Protein AF-A0A842LIZ7-F1 (afdb_monomer)

Structure (mmCIF, N/CA/C/O backbone):
data_AF-A0A842LIZ7-F1
#
_entry.id   AF-A0A842LIZ7-F1
#
loop_
_atom_site.group_PDB
_atom_site.id
_atom_site.type_symbol
_atom_site.label_atom_id
_atom_site.label_alt_id
_atom_site.label_comp_id
_atom_site.label_asym_id
_atom_site.label_entity_id
_atom_site.label_seq_id
_atom_site.pdbx_PDB_ins_code
_atom_site.Cartn_x
_atom_site.Cartn_y
_atom_site.Cartn_z
_atom_site.occupancy
_atom_site.B_iso_or_equiv
_atom_site.auth_seq_id
_atom_site.auth_comp_id
_atom_site.auth_asym_id
_atom_site.auth_atom_id
_atom_site.pdbx_PDB_model_num
ATOM 1 N N . MET A 1 1 ? -7.953 -9.283 -20.684 1.00 42.78 1 MET A N 1
ATOM 2 C CA . MET A 1 1 ? -6.977 -8.725 -19.709 1.00 42.78 1 MET A CA 1
ATOM 3 C C . MET A 1 1 ? -5.795 -7.943 -20.305 1.00 42.78 1 MET A C 1
ATOM 5 O O . MET A 1 1 ? -5.470 -6.914 -19.727 1.00 42.78 1 MET A O 1
ATOM 9 N N . LYS A 1 2 ? -5.181 -8.328 -21.445 1.00 37.25 2 LYS A N 1
ATOM 10 C CA . LYS A 1 2 ? -4.087 -7.549 -22.095 1.00 37.25 2 LYS A CA 1
ATOM 11 C C . LYS A 1 2 ? -4.442 -6.079 -22.421 1.00 37.25 2 LYS A C 1
ATOM 13 O O . LYS A 1 2 ? -3.563 -5.230 -22.456 1.00 37.25 2 LYS A O 1
ATOM 18 N N . LYS A 1 3 ? -5.730 -5.762 -22.623 1.00 35.97 3 LYS A N 1
ATOM 19 C CA . LYS A 1 3 ? -6.210 -4.412 -22.983 1.00 35.97 3 LYS A CA 1
ATOM 20 C C . LYS A 1 3 ? -6.275 -3.400 -21.819 1.00 35.97 3 LYS A C 1
ATOM 22 O O . LYS A 1 3 ? -6.157 -2.215 -22.102 1.00 35.97 3 LYS A O 1
ATOM 27 N N . LYS A 1 4 ? -6.437 -3.825 -20.551 1.00 46.38 4 LYS A N 1
ATOM 28 C CA . LYS A 1 4 ? -6.578 -2.888 -19.407 1.00 46.38 4 LYS A CA 1
ATOM 29 C C . LYS A 1 4 ? -5.233 -2.264 -18.986 1.00 46.38 4 LYS A C 1
ATOM 31 O O . LYS A 1 4 ? -5.176 -1.077 -18.713 1.00 46.38 4 LYS A O 1
ATOM 36 N N . PHE A 1 5 ? -4.129 -3.018 -19.046 1.00 48.03 5 PHE A N 1
ATOM 37 C CA . PHE A 1 5 ? -2.790 -2.484 -18.724 1.00 48.03 5 PHE A CA 1
ATOM 38 C C . PHE A 1 5 ? -2.229 -1.561 -19.822 1.00 48.03 5 PHE A C 1
ATOM 40 O O . PHE A 1 5 ? -1.629 -0.545 -19.505 1.00 48.03 5 PHE A O 1
ATOM 47 N N . ARG A 1 6 ? -2.526 -1.832 -21.101 1.00 42.94 6 ARG A N 1
ATOM 48 C CA . ARG A 1 6 ? -2.128 -0.976 -22.238 1.00 42.94 6 ARG A CA 1
ATOM 49 C C . ARG A 1 6 ? -2.808 0.403 -22.271 1.00 42.94 6 ARG A C 1
ATOM 51 O O . ARG A 1 6 ? -2.295 1.330 -22.881 1.00 42.94 6 ARG A O 1
ATOM 58 N N . LYS A 1 7 ? -3.980 0.579 -21.647 1.00 46.97 7 LYS A N 1
ATOM 59 C CA . LYS A 1 7 ? -4.668 1.889 -21.622 1.00 46.97 7 LYS A CA 1
ATOM 60 C C . LYS A 1 7 ? -4.101 2.865 -20.588 1.00 46.97 7 LYS A C 1
ATOM 62 O O . LYS A 1 7 ? -4.275 4.073 -20.751 1.00 46.97 7 LYS A O 1
ATOM 67 N N . PHE A 1 8 ? -3.353 2.363 -19.604 1.00 48.84 8 PHE A N 1
ATOM 68 C CA . PHE A 1 8 ? -2.589 3.173 -18.650 1.00 48.84 8 PHE A CA 1
ATOM 69 C C . PHE A 1 8 ? -1.584 4.109 -19.357 1.00 48.84 8 PHE A C 1
ATOM 71 O O . PHE A 1 8 ? -1.245 5.176 -18.844 1.00 48.84 8 PHE A O 1
ATOM 78 N N . GLU A 1 9 ? -1.153 3.731 -20.566 1.00 49.81 9 GLU A N 1
ATOM 79 C CA . GLU A 1 9 ? -0.064 4.354 -21.327 1.00 49.81 9 GLU A CA 1
ATOM 80 C C . GLU A 1 9 ? -0.429 5.709 -21.954 1.00 49.81 9 GLU A C 1
ATOM 82 O O . GLU A 1 9 ? 0.435 6.572 -22.080 1.00 49.81 9 GLU A O 1
ATOM 87 N N . LYS A 1 10 ? -1.707 6.012 -22.232 1.00 44.34 10 LYS A N 1
ATOM 88 C CA . LYS A 1 10 ? -2.059 7.293 -22.887 1.00 44.34 10 LYS A CA 1
ATOM 89 C C . LYS A 1 10 ? -2.024 8.533 -21.980 1.00 44.34 10 LYS A C 1
ATOM 91 O O . LYS A 1 10 ? -2.258 9.636 -22.467 1.00 44.34 10 LYS A O 1
ATOM 96 N N . LYS A 1 11 ? -1.764 8.396 -20.672 1.00 47.91 11 LYS A N 1
ATOM 97 C CA . LYS A 1 11 ? -1.833 9.513 -19.702 1.00 47.91 11 LYS A CA 1
ATOM 98 C C . LYS A 1 11 ? -0.503 9.886 -19.018 1.00 47.91 11 LYS A C 1
ATOM 100 O O . LYS A 1 11 ? -0.496 10.833 -18.236 1.00 47.91 11 LYS A O 1
ATOM 105 N N . GLY A 1 12 ? 0.613 9.242 -19.372 1.00 57.16 12 GLY A N 1
ATOM 106 C CA . GLY A 1 12 ? 1.979 9.678 -19.040 1.00 57.16 12 GLY A CA 1
ATOM 107 C C . GLY A 1 12 ? 2.459 9.420 -17.598 1.00 57.16 12 GLY A C 1
ATOM 108 O O . GLY A 1 12 ? 1.707 9.510 -16.627 1.00 57.16 12 GLY A O 1
ATOM 109 N N . SER A 1 13 ? 3.767 9.162 -17.456 1.00 66.12 13 SER A N 1
ATOM 110 C CA . SER A 1 13 ? 4.489 8.944 -16.180 1.00 66.12 13 SER A CA 1
ATOM 111 C C . SER A 1 13 ? 4.246 10.039 -15.125 1.00 66.12 13 SER A C 1
ATOM 113 O O . SER A 1 13 ? 4.155 9.774 -13.920 1.00 66.12 13 SER A O 1
ATOM 115 N N . SER A 1 14 ? 4.067 11.284 -15.577 1.00 72.31 14 SER A N 1
ATOM 116 C CA . SER A 1 14 ? 3.810 12.437 -14.712 1.00 72.31 14 SER A CA 1
ATOM 117 C C . SER A 1 14 ? 2.430 12.390 -14.049 1.00 72.31 14 SER A C 1
ATOM 119 O O . SER A 1 14 ? 2.303 12.811 -12.896 1.00 72.31 14 SER A O 1
ATOM 121 N N . LYS A 1 15 ? 1.405 11.837 -14.717 1.00 80.81 15 LYS A N 1
ATOM 122 C CA . LYS A 1 15 ? 0.062 11.713 -14.137 1.00 80.81 15 LYS A CA 1
ATOM 123 C C . LYS A 1 15 ? 0.018 10.634 -13.065 1.00 80.81 15 LYS A C 1
ATOM 125 O O . LYS A 1 15 ? -0.496 10.912 -11.987 1.00 80.81 15 LYS A O 1
ATOM 130 N N . LEU A 1 16 ? 0.594 9.456 -13.326 1.00 83.81 16 LEU A N 1
ATOM 131 C CA . LEU A 1 16 ? 0.693 8.383 -12.329 1.00 83.81 16 LEU A CA 1
ATOM 132 C C . LEU A 1 16 ? 1.442 8.864 -11.084 1.00 83.81 16 LEU A C 1
ATOM 134 O O . LEU A 1 16 ? 0.949 8.718 -9.972 1.00 83.81 16 LEU A O 1
ATOM 138 N N . THR A 1 17 ? 2.598 9.504 -11.270 1.00 85.88 17 THR A N 1
ATOM 139 C CA . THR A 1 17 ? 3.397 10.016 -10.149 1.00 85.88 17 THR A CA 1
ATOM 140 C C . THR A 1 17 ? 2.620 11.042 -9.324 1.00 85.88 17 THR A C 1
ATOM 142 O O . THR A 1 17 ? 2.585 10.951 -8.098 1.00 85.88 17 THR A O 1
ATOM 145 N N . ARG A 1 18 ? 1.952 12.004 -9.978 1.00 88.19 18 ARG A N 1
ATOM 146 C CA . ARG A 1 18 ? 1.131 13.011 -9.289 1.00 88.19 18 ARG A CA 1
ATOM 147 C C . ARG A 1 18 ? -0.053 12.381 -8.557 1.00 88.19 18 ARG A C 1
ATOM 149 O O . ARG A 1 18 ? -0.392 12.828 -7.466 1.00 88.19 18 ARG A O 1
ATOM 156 N N . PHE A 1 19 ? -0.671 11.370 -9.159 1.00 90.31 19 PHE A N 1
ATOM 157 C CA . PHE A 1 19 ? -1.815 10.673 -8.591 1.00 90.31 19 PHE A CA 1
ATOM 158 C C . PHE A 1 19 ? -1.419 9.868 -7.350 1.00 90.31 19 PHE A C 1
ATOM 160 O O . PHE A 1 19 ? -1.992 10.071 -6.286 1.00 90.31 19 PHE A O 1
ATOM 167 N N . LEU A 1 20 ? -0.371 9.044 -7.446 1.00 92.62 20 LEU A N 1
ATOM 168 C CA . LEU A 1 20 ? 0.144 8.281 -6.308 1.00 92.62 20 LEU A CA 1
ATOM 169 C C . LEU A 1 20 ? 0.589 9.187 -5.166 1.00 92.62 20 LEU A C 1
ATOM 171 O O . LEU A 1 20 ? 0.279 8.882 -4.021 1.00 92.62 20 LEU A O 1
ATOM 175 N N . LYS A 1 21 ? 1.248 10.314 -5.465 1.00 92.31 21 LYS A N 1
ATOM 176 C CA . LYS A 1 21 ? 1.679 11.287 -4.450 1.00 92.31 21 LYS A CA 1
ATOM 177 C C . LYS A 1 21 ? 0.507 11.884 -3.662 1.00 92.31 21 LYS A C 1
ATOM 179 O O . LYS A 1 21 ? 0.704 12.300 -2.528 1.00 92.31 21 LYS A O 1
ATOM 184 N N . ARG A 1 22 ? -0.688 11.957 -4.258 1.00 94.38 22 ARG A N 1
ATOM 185 C CA . ARG A 1 22 ? -1.878 12.497 -3.589 1.00 94.38 22 ARG A CA 1
ATOM 186 C C . ARG A 1 22 ? -2.444 11.538 -2.540 1.00 94.38 22 ARG A C 1
ATOM 188 O O . ARG A 1 22 ? -2.950 12.014 -1.537 1.00 94.38 22 ARG A O 1
ATOM 195 N N . TYR A 1 23 ? -2.352 10.229 -2.768 1.00 95.00 23 TYR A N 1
ATOM 196 C CA . TYR A 1 23 ? -3.065 9.228 -1.961 1.00 95.00 23 TYR A CA 1
ATOM 197 C C . TYR A 1 23 ? -2.152 8.225 -1.247 1.00 95.00 23 TYR A C 1
ATOM 199 O O . TYR A 1 23 ? -2.615 7.440 -0.430 1.00 95.00 23 TYR A O 1
ATOM 207 N N . THR A 1 24 ? -0.857 8.198 -1.568 1.00 95.50 24 THR A N 1
ATOM 208 C CA . THR A 1 24 ? 0.091 7.198 -1.062 1.00 95.50 24 THR A CA 1
ATOM 209 C C . THR A 1 24 ? 1.492 7.788 -0.886 1.00 95.50 24 THR A C 1
ATOM 211 O O . THR A 1 24 ? 1.815 8.864 -1.391 1.00 95.50 24 THR A O 1
ATOM 214 N N . HIS A 1 25 ? 2.380 7.032 -0.238 1.00 94.31 25 HIS A N 1
ATOM 215 C CA . HIS A 1 25 ? 3.818 7.329 -0.195 1.00 94.31 25 HIS A CA 1
ATOM 216 C C . HIS A 1 25 ? 4.631 6.587 -1.267 1.00 94.31 25 HIS A C 1
ATOM 218 O O . HIS A 1 25 ? 5.868 6.561 -1.207 1.00 94.31 25 HIS A O 1
ATOM 224 N N . PHE A 1 26 ? 3.968 5.963 -2.243 1.00 94.12 26 PHE A N 1
ATOM 225 C CA . PHE A 1 26 ? 4.642 5.193 -3.281 1.00 94.12 26 PHE A CA 1
ATOM 226 C C . PHE A 1 26 ? 5.138 6.065 -4.425 1.00 94.12 26 PHE A C 1
ATOM 228 O O . PHE A 1 26 ? 4.486 7.012 -4.863 1.00 94.12 26 PHE A O 1
ATOM 235 N N . THR A 1 27 ? 6.300 5.697 -4.956 1.00 91.81 27 THR A N 1
ATOM 236 C CA . THR A 1 27 ? 6.742 6.181 -6.264 1.00 91.81 27 THR A CA 1
ATOM 237 C C . THR A 1 27 ? 6.075 5.368 -7.374 1.00 91.81 27 THR A C 1
ATOM 239 O O . THR A 1 27 ? 5.653 4.230 -7.160 1.00 91.81 27 THR A O 1
ATOM 242 N N . ALA A 1 28 ? 6.037 5.913 -8.594 1.00 88.62 28 ALA A N 1
ATOM 243 C CA . ALA A 1 28 ? 5.561 5.165 -9.759 1.00 88.62 28 ALA A CA 1
ATOM 244 C C . ALA A 1 28 ? 6.332 3.845 -9.949 1.00 88.62 28 ALA A C 1
ATOM 246 O O . ALA A 1 28 ? 5.723 2.813 -10.212 1.00 88.62 28 ALA A O 1
ATOM 247 N N . ARG A 1 29 ? 7.658 3.854 -9.741 1.00 90.12 29 ARG A N 1
ATOM 248 C CA . ARG A 1 29 ? 8.511 2.658 -9.841 1.00 90.12 29 ARG A CA 1
ATOM 249 C C . ARG A 1 29 ? 8.103 1.577 -8.840 1.00 90.12 29 ARG A C 1
ATOM 251 O O . ARG A 1 29 ? 7.956 0.421 -9.221 1.00 90.12 29 ARG A O 1
ATOM 258 N N . GLU A 1 30 ? 7.920 1.950 -7.576 1.00 93.44 30 GLU A N 1
ATOM 259 C CA . GLU A 1 30 ? 7.501 1.018 -6.520 1.00 93.44 30 GLU A CA 1
ATOM 260 C C . GLU A 1 30 ? 6.127 0.424 -6.810 1.00 93.44 30 GLU A C 1
ATOM 262 O O . GLU A 1 30 ? 5.956 -0.789 -6.717 1.00 93.44 30 GLU A O 1
ATOM 267 N N . TRP A 1 31 ? 5.172 1.267 -7.208 1.00 91.31 31 TRP A N 1
ATOM 268 C CA . TRP A 1 31 ? 3.821 0.829 -7.532 1.00 91.31 31 TRP A CA 1
ATOM 269 C C . TRP A 1 31 ? 3.811 -0.139 -8.722 1.00 91.31 31 TRP A C 1
ATOM 271 O O . TRP A 1 31 ? 3.230 -1.217 -8.623 1.00 91.31 31 TRP A O 1
ATOM 281 N N . ILE A 1 32 ? 4.515 0.184 -9.815 1.00 88.81 32 ILE A N 1
ATOM 282 C CA . ILE A 1 32 ? 4.608 -0.685 -11.000 1.00 88.81 32 ILE A CA 1
ATOM 283 C C . ILE A 1 32 ? 5.186 -2.047 -10.610 1.00 88.81 32 ILE A C 1
ATOM 285 O O . ILE A 1 32 ? 4.562 -3.073 -10.878 1.00 88.81 32 ILE A O 1
ATOM 289 N N . VAL A 1 33 ? 6.345 -2.069 -9.942 1.00 91.00 33 VAL A N 1
ATOM 290 C CA . VAL A 1 33 ? 6.989 -3.324 -9.528 1.00 91.00 33 VAL A CA 1
ATOM 291 C C . VAL A 1 33 ? 6.071 -4.128 -8.612 1.00 91.00 33 VAL A C 1
ATOM 293 O O . VAL A 1 33 ? 5.901 -5.326 -8.827 1.00 91.00 33 VAL A O 1
ATOM 296 N N . ALA A 1 34 ? 5.414 -3.485 -7.645 1.00 90.88 34 ALA A N 1
ATOM 297 C CA . ALA A 1 34 ? 4.490 -4.167 -6.749 1.00 90.88 34 ALA A CA 1
ATOM 298 C C . ALA A 1 34 ? 3.311 -4.815 -7.493 1.00 90.88 34 ALA A C 1
ATOM 300 O O . ALA A 1 34 ? 2.929 -5.942 -7.173 1.00 90.88 34 ALA A O 1
ATOM 301 N N . ARG A 1 35 ? 2.778 -4.147 -8.523 1.00 87.06 35 ARG A N 1
ATOM 302 C CA . ARG A 1 35 ? 1.702 -4.669 -9.380 1.00 87.06 35 ARG A CA 1
ATOM 303 C C . ARG A 1 35 ? 2.137 -5.837 -10.260 1.00 87.06 35 ARG A C 1
ATOM 305 O O . ARG A 1 35 ? 1.311 -6.698 -10.560 1.00 87.06 35 ARG A O 1
ATOM 312 N N . VAL A 1 36 ? 3.393 -5.875 -10.701 1.00 88.19 36 VAL A N 1
ATOM 313 C CA . VAL A 1 36 ? 3.932 -7.040 -11.423 1.00 88.19 36 VAL A CA 1
ATOM 314 C C . VAL A 1 36 ? 4.120 -8.204 -10.459 1.00 88.19 36 VAL A C 1
ATOM 316 O O . VAL A 1 36 ? 3.592 -9.289 -10.694 1.00 88.19 36 VAL A O 1
ATOM 319 N N . CYS A 1 37 ? 4.793 -7.954 -9.336 1.00 89.31 37 CYS A N 1
ATOM 320 C CA . CYS A 1 37 ? 5.054 -8.948 -8.304 1.00 89.31 37 CYS A CA 1
ATOM 321 C C . CYS A 1 37 ? 3.768 -9.593 -7.769 1.00 89.31 37 CYS A C 1
ATOM 323 O O . CYS A 1 37 ? 3.737 -10.805 -7.569 1.00 89.31 37 CYS A O 1
ATOM 325 N N . SER A 1 38 ? 2.690 -8.823 -7.573 1.00 84.75 38 SER A N 1
ATOM 326 C CA . SER A 1 38 ? 1.422 -9.359 -7.059 1.00 84.75 38 SER A CA 1
ATOM 327 C C . SER A 1 38 ? 0.758 -10.369 -7.997 1.00 84.75 38 SER A C 1
ATOM 329 O O . SER A 1 38 ? 0.105 -11.291 -7.524 1.00 84.75 38 SER A O 1
ATOM 331 N N . LYS A 1 39 ? 0.962 -10.251 -9.314 1.00 82.38 39 LYS A N 1
ATOM 332 C CA . LYS A 1 39 ? 0.433 -11.196 -10.314 1.00 82.38 39 LYS A CA 1
ATOM 333 C C . LYS A 1 39 ? 1.273 -12.458 -10.486 1.00 82.38 39 LYS A C 1
ATOM 335 O O . LYS A 1 39 ? 0.855 -13.369 -11.190 1.00 82.38 39 LYS A O 1
ATOM 340 N N . MET A 1 40 ? 2.480 -12.469 -9.933 1.00 84.00 40 MET A N 1
ATOM 341 C CA . MET A 1 40 ? 3.454 -13.556 -10.079 1.00 84.00 40 MET A CA 1
ATOM 342 C C . MET A 1 40 ? 3.662 -14.314 -8.774 1.00 84.00 40 MET A C 1
ATOM 344 O O . MET A 1 40 ? 4.626 -15.063 -8.630 1.00 84.00 40 MET A O 1
ATOM 348 N N . ARG A 1 41 ? 2.772 -14.068 -7.815 1.00 85.50 41 ARG A N 1
ATOM 349 C CA . ARG A 1 41 ? 2.730 -14.749 -6.538 1.00 85.50 41 ARG A CA 1
ATOM 350 C C . ARG A 1 41 ? 2.143 -16.147 -6.744 1.00 85.50 41 ARG A C 1
ATOM 352 O O . ARG A 1 41 ? 1.045 -16.264 -7.281 1.00 85.50 41 ARG A O 1
ATOM 359 N N . ASP A 1 42 ? 2.885 -17.175 -6.342 1.00 86.25 42 ASP A N 1
ATOM 360 C CA . ASP A 1 42 ? 2.392 -18.555 -6.319 1.00 86.25 42 ASP A CA 1
ATOM 361 C C . ASP A 1 42 ? 1.419 -18.787 -5.146 1.00 86.25 42 ASP A C 1
ATOM 363 O O . ASP A 1 42 ? 1.246 -17.927 -4.278 1.00 86.25 42 ASP A O 1
ATOM 367 N N . GLU A 1 43 ? 0.804 -19.969 -5.099 1.00 80.25 43 GLU A N 1
ATOM 368 C CA . GLU A 1 43 ? -0.124 -20.383 -4.030 1.00 80.25 43 GLU A CA 1
ATOM 369 C C . GLU A 1 43 ? 0.507 -20.332 -2.627 1.00 80.25 43 GLU A C 1
ATOM 371 O O . GLU A 1 43 ? -0.196 -20.233 -1.628 1.00 80.25 43 GLU A O 1
ATOM 376 N N . ARG A 1 44 ? 1.843 -20.359 -2.540 1.00 80.25 44 ARG A N 1
ATOM 377 C CA . ARG A 1 44 ? 2.614 -20.274 -1.291 1.00 80.25 44 ARG A CA 1
ATOM 378 C C . ARG A 1 44 ? 3.102 -18.855 -0.990 1.00 80.25 44 ARG A C 1
ATOM 380 O O . ARG A 1 44 ? 3.899 -18.654 -0.076 1.00 80.25 44 ARG A O 1
ATOM 387 N N . GLY A 1 45 ? 2.689 -17.858 -1.769 1.00 79.00 45 GLY A N 1
ATOM 388 C CA . GLY A 1 45 ? 3.071 -16.467 -1.561 1.00 79.00 45 GLY A CA 1
ATOM 389 C C . GLY A 1 45 ? 4.462 -16.075 -2.082 1.00 79.00 45 GLY A C 1
ATOM 390 O O . GLY A 1 45 ? 4.909 -14.954 -1.819 1.00 79.00 45 GLY A O 1
ATOM 391 N N . ARG A 1 46 ? 5.164 -16.945 -2.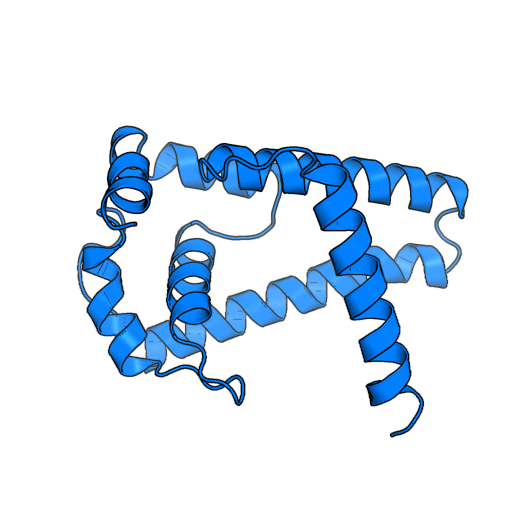814 1.00 86.75 46 ARG A N 1
ATOM 392 C CA . ARG A 1 46 ? 6.506 -16.678 -3.357 1.00 86.75 46 ARG A CA 1
ATOM 393 C C . ARG A 1 46 ? 6.407 -15.985 -4.711 1.00 86.75 46 ARG A C 1
ATOM 395 O O . ARG A 1 46 ? 5.510 -16.266 -5.495 1.00 86.75 46 ARG A O 1
ATOM 402 N N . ILE A 1 47 ? 7.342 -15.077 -4.988 1.00 89.12 47 ILE A N 1
ATOM 403 C CA . ILE A 1 47 ? 7.375 -14.285 -6.225 1.00 89.12 47 ILE A CA 1
ATOM 404 C C . ILE A 1 47 ? 8.625 -14.662 -7.023 1.00 89.12 47 ILE A C 1
ATOM 406 O O . ILE A 1 47 ? 9.744 -14.560 -6.511 1.00 89.12 47 ILE A O 1
ATOM 410 N N . ALA A 1 48 ? 8.449 -15.035 -8.291 1.00 90.81 48 ALA A N 1
ATOM 411 C CA . ALA A 1 48 ? 9.550 -15.255 -9.226 1.00 90.81 48 ALA A CA 1
ATOM 412 C C . ALA A 1 48 ? 10.172 -13.909 -9.653 1.00 90.81 48 ALA A C 1
ATOM 414 O O . ALA A 1 48 ? 9.827 -13.331 -10.679 1.00 90.81 48 ALA A O 1
ATOM 415 N N . MET A 1 49 ? 11.085 -13.378 -8.830 1.00 92.62 49 MET A N 1
ATOM 416 C CA . MET A 1 49 ? 11.637 -12.019 -8.986 1.00 92.62 49 MET A CA 1
ATOM 417 C C . MET A 1 49 ? 12.361 -11.784 -10.319 1.00 92.62 49 MET A C 1
ATOM 419 O O . MET A 1 49 ? 12.354 -10.665 -10.823 1.00 92.62 49 MET A O 1
ATOM 423 N N . LYS A 1 50 ? 13.004 -12.821 -10.874 1.00 91.94 50 LYS A N 1
ATOM 424 C CA . LYS A 1 50 ? 13.679 -12.732 -12.178 1.00 91.94 50 LYS A CA 1
ATOM 425 C C . LYS A 1 50 ? 12.644 -12.500 -13.281 1.00 91.94 50 LYS A C 1
ATOM 427 O O . LYS A 1 50 ? 12.690 -11.479 -13.955 1.00 91.94 50 LYS A O 1
ATOM 432 N N . ASP A 1 51 ? 11.672 -13.396 -13.365 1.00 90.12 51 ASP A N 1
ATOM 433 C CA . ASP A 1 51 ? 10.607 -13.362 -14.362 1.00 90.12 51 ASP A CA 1
ATOM 434 C C . ASP A 1 51 ? 9.761 -12.079 -14.233 1.00 90.12 51 ASP A C 1
ATOM 436 O O . ASP A 1 51 ? 9.328 -11.500 -15.226 1.00 90.12 51 ASP A O 1
ATOM 440 N N . ALA A 1 52 ? 9.563 -11.577 -13.008 1.00 90.31 52 ALA A N 1
ATOM 441 C CA . ALA A 1 52 ? 8.918 -10.285 -12.776 1.00 90.31 52 ALA A CA 1
ATOM 442 C C . ALA A 1 52 ? 9.710 -9.120 -13.380 1.00 90.31 52 ALA A C 1
ATOM 444 O O . ALA A 1 52 ? 9.117 -8.218 -13.968 1.00 90.31 52 ALA A O 1
ATOM 445 N N . GLY A 1 53 ? 11.038 -9.151 -13.266 1.00 91.19 53 GLY A N 1
ATOM 446 C CA . GLY A 1 53 ? 11.925 -8.137 -13.829 1.00 91.19 53 GLY A CA 1
ATOM 447 C C . GLY A 1 53 ? 11.916 -8.110 -15.354 1.00 91.19 53 GLY A C 1
ATOM 448 O O . GLY A 1 53 ? 11.861 -7.032 -15.948 1.00 91.19 53 GLY A O 1
ATOM 449 N N . GLU A 1 54 ? 11.889 -9.289 -15.976 1.00 91.62 54 GLU A N 1
ATOM 450 C CA . GLU A 1 54 ? 11.838 -9.457 -17.433 1.00 91.62 54 GLU A CA 1
ATOM 451 C C . GLU A 1 54 ? 10.520 -8.942 -18.032 1.00 91.62 54 GLU A C 1
ATOM 453 O O . GLU A 1 54 ? 10.521 -8.354 -19.110 1.00 91.62 54 GLU A O 1
ATOM 458 N N . ARG A 1 55 ? 9.402 -9.074 -17.305 1.00 86.25 55 ARG A N 1
ATOM 459 C CA . ARG A 1 55 ? 8.068 -8.654 -17.773 1.00 86.25 55 ARG A CA 1
ATOM 460 C C . ARG A 1 55 ? 7.749 -7.174 -17.570 1.00 86.25 55 ARG A C 1
ATOM 462 O O . ARG A 1 55 ? 6.736 -6.706 -18.084 1.00 86.25 55 ARG A O 1
ATOM 469 N N . LEU A 1 56 ? 8.557 -6.423 -16.819 1.00 85.50 56 LEU A N 1
ATOM 470 C CA . LEU A 1 56 ? 8.275 -5.010 -16.524 1.00 85.50 56 LEU A CA 1
ATOM 471 C C . LEU A 1 56 ? 8.066 -4.134 -17.777 1.00 85.50 56 LEU A C 1
ATOM 473 O O . LEU A 1 56 ? 7.087 -3.383 -17.779 1.00 85.50 56 LEU A O 1
ATOM 477 N N . PRO A 1 57 ? 8.891 -4.233 -18.841 1.00 84.19 57 PRO A N 1
ATOM 478 C CA . PRO A 1 57 ? 8.706 -3.430 -20.053 1.00 84.19 57 PRO A CA 1
ATOM 479 C C . PRO A 1 57 ? 7.425 -3.769 -20.820 1.00 84.19 57 PRO A C 1
ATOM 481 O O . PRO A 1 57 ? 6.856 -2.908 -21.479 1.00 84.19 57 PRO A O 1
ATOM 484 N N . GLU A 1 58 ? 6.925 -5.006 -20.712 1.00 80.00 58 GLU A N 1
ATOM 485 C CA . GLU A 1 58 ? 5.658 -5.412 -21.343 1.00 80.00 58 GLU A CA 1
ATOM 486 C C . GLU A 1 58 ? 4.435 -4.775 -20.671 1.00 80.00 58 GLU A C 1
ATOM 488 O O . GLU A 1 58 ? 3.330 -4.786 -21.218 1.00 80.00 58 GLU A O 1
ATOM 493 N N . ILE A 1 59 ? 4.611 -4.301 -19.437 1.00 71.81 59 ILE A N 1
ATOM 494 C CA . ILE A 1 59 ? 3.526 -3.844 -18.572 1.00 71.81 59 ILE A CA 1
ATOM 495 C C . ILE A 1 59 ? 3.416 -2.319 -18.593 1.00 71.81 59 ILE A C 1
ATOM 497 O O . ILE A 1 59 ? 2.343 -1.794 -18.287 1.00 71.81 59 ILE A O 1
ATOM 501 N N . THR A 1 60 ? 4.490 -1.605 -18.940 1.00 70.25 60 THR A N 1
ATOM 502 C CA . THR A 1 60 ? 4.476 -0.145 -19.010 1.00 70.25 60 THR A CA 1
ATOM 503 C C . THR A 1 60 ? 5.623 0.439 -19.836 1.00 70.25 60 THR A C 1
ATOM 505 O O . THR A 1 60 ? 6.790 0.142 -19.598 1.00 70.25 60 THR A O 1
ATOM 508 N N . GLU A 1 61 ? 5.296 1.413 -20.686 1.00 70.94 61 GLU A N 1
ATOM 509 C CA . GLU A 1 61 ? 6.266 2.290 -21.366 1.00 70.94 61 GLU A CA 1
ATOM 510 C C . GLU A 1 61 ? 7.133 3.158 -20.421 1.00 70.94 61 GLU A C 1
ATOM 512 O O . GLU A 1 61 ? 8.140 3.727 -20.844 1.00 70.94 61 GLU A O 1
ATOM 517 N N . ILE A 1 62 ? 6.782 3.278 -19.130 1.00 73.81 62 ILE A N 1
ATOM 518 C CA . ILE A 1 62 ? 7.595 4.017 -18.141 1.00 73.81 62 ILE A CA 1
ATOM 519 C C . ILE A 1 62 ? 8.930 3.301 -17.902 1.00 73.81 62 ILE A C 1
ATOM 521 O O . ILE A 1 62 ? 9.956 3.943 -17.658 1.00 73.81 62 ILE A O 1
ATOM 525 N N . VAL A 1 63 ? 8.922 1.969 -17.959 1.00 80.50 63 VAL A N 1
ATOM 526 C CA . VAL A 1 63 ? 10.101 1.139 -17.732 1.00 80.50 63 VAL A CA 1
ATOM 527 C C . VAL A 1 63 ? 10.726 0.805 -19.085 1.00 80.50 63 VAL A C 1
ATOM 529 O O . VAL A 1 63 ? 10.246 -0.051 -19.815 1.00 80.50 63 VAL A O 1
ATOM 532 N N . LYS A 1 64 ? 11.823 1.496 -19.418 1.00 78.88 64 LYS A N 1
ATOM 533 C CA . LYS A 1 64 ? 12.482 1.413 -20.736 1.00 78.88 64 LYS A CA 1
ATOM 534 C C . LYS A 1 64 ? 13.212 0.090 -21.020 1.00 78.88 64 LYS A C 1
ATOM 536 O O . LYS A 1 64 ? 13.640 -0.126 -22.146 1.00 78.88 64 LYS A O 1
ATOM 541 N N . GLY A 1 65 ? 13.397 -0.766 -20.019 1.00 85.50 65 GLY A N 1
ATOM 542 C CA . GLY A 1 65 ? 14.139 -2.021 -20.139 1.00 85.50 65 GLY A CA 1
ATOM 543 C C . GLY A 1 65 ? 13.923 -2.927 -18.925 1.00 85.50 65 GLY A C 1
ATOM 544 O O . GLY A 1 65 ? 13.42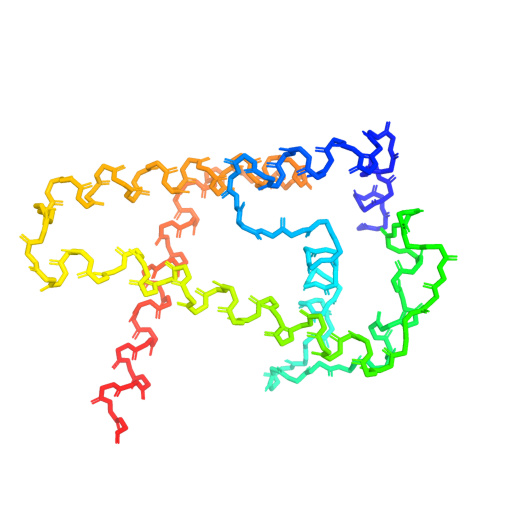9 -2.451 -17.898 1.00 85.50 65 GLY A O 1
ATOM 545 N N . PRO A 1 66 ? 14.226 -4.231 -19.043 1.00 89.56 66 PRO A N 1
ATOM 546 C CA . PRO A 1 66 ? 13.970 -5.197 -17.982 1.00 89.56 66 PRO A CA 1
ATOM 547 C C . PRO A 1 66 ? 14.783 -4.861 -16.733 1.00 89.56 66 PRO A C 1
ATOM 549 O O . PRO A 1 66 ? 15.880 -4.308 -16.820 1.00 89.56 66 PRO A O 1
ATOM 552 N N . TYR A 1 67 ? 14.248 -5.206 -15.564 1.00 93.56 67 TYR A N 1
ATOM 553 C CA . TYR A 1 67 ? 15.003 -5.112 -14.314 1.00 93.56 67 TYR A CA 1
ATOM 554 C C . TYR A 1 67 ? 15.663 -6.446 -14.000 1.00 93.56 67 TYR A C 1
ATOM 556 O O . TYR A 1 67 ? 15.102 -7.514 -14.243 1.00 93.56 67 TYR A O 1
ATOM 564 N N . SER A 1 68 ? 16.834 -6.390 -13.377 1.00 95.62 68 SER A N 1
ATOM 565 C CA . SER A 1 68 ? 17.450 -7.566 -12.777 1.00 95.62 68 SER A CA 1
ATOM 566 C C . SER A 1 68 ? 16.631 -8.084 -11.586 1.00 95.62 68 SER A C 1
ATOM 568 O O . SER A 1 68 ? 15.892 -7.346 -10.926 1.00 95.62 68 SER A O 1
ATOM 570 N N . ARG A 1 69 ? 16.840 -9.361 -11.231 1.00 95.62 69 ARG A N 1
ATOM 571 C CA . ARG A 1 69 ? 16.282 -9.975 -10.010 1.00 95.62 69 ARG A CA 1
ATOM 572 C C . ARG A 1 69 ? 16.533 -9.108 -8.770 1.00 95.62 69 ARG A C 1
ATOM 574 O O . ARG A 1 69 ? 15.646 -8.961 -7.928 1.00 95.62 69 ARG A O 1
ATOM 581 N N . GLN A 1 70 ? 17.742 -8.558 -8.653 1.00 95.62 70 GLN A N 1
ATOM 582 C CA . GLN A 1 70 ? 18.158 -7.789 -7.485 1.00 95.62 70 GLN A CA 1
ATOM 583 C C . GLN A 1 70 ? 17.420 -6.450 -7.405 1.00 95.62 70 GLN A C 1
ATOM 585 O O . GLN A 1 70 ? 16.970 -6.059 -6.331 1.00 95.62 70 GLN A O 1
ATOM 590 N N . GLU A 1 71 ? 17.225 -5.776 -8.539 1.00 95.12 71 GLU A N 1
ATOM 591 C CA . GLU A 1 71 ? 16.461 -4.529 -8.598 1.00 95.12 71 GLU A CA 1
ATOM 592 C C . GLU A 1 71 ? 14.998 -4.730 -8.214 1.00 95.12 71 GLU A C 1
ATOM 594 O O . GLU A 1 71 ? 14.470 -3.957 -7.414 1.00 95.12 71 GLU A O 1
ATOM 599 N N . VAL A 1 72 ? 14.355 -5.785 -8.725 1.00 95.00 72 VAL A N 1
ATOM 600 C CA . VAL A 1 72 ? 12.973 -6.123 -8.351 1.00 95.00 72 VAL A CA 1
ATOM 601 C C . VAL A 1 72 ? 12.879 -6.408 -6.855 1.00 95.00 72 VAL A C 1
ATOM 603 O O . VAL A 1 72 ? 12.025 -5.837 -6.177 1.00 95.00 72 VAL A O 1
ATOM 606 N N . SER A 1 73 ? 13.787 -7.233 -6.323 1.00 93.81 73 SER A N 1
ATOM 607 C CA . SER A 1 73 ? 13.833 -7.566 -4.895 1.00 93.81 73 SER A CA 1
ATOM 608 C C . SER A 1 73 ? 14.008 -6.3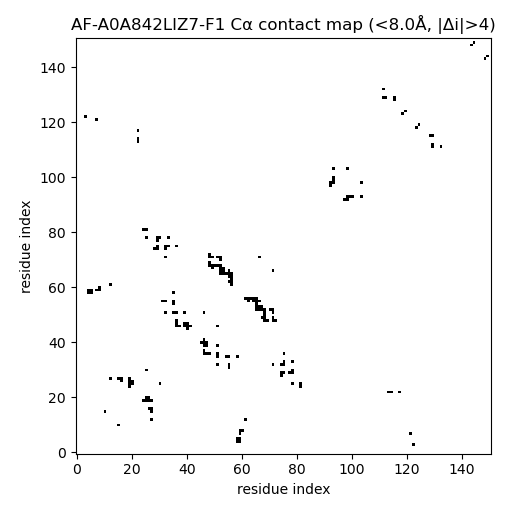18 -4.021 1.00 93.81 73 SER A C 1
ATOM 610 O O . SER A 1 73 ? 13.276 -6.122 -3.047 1.00 93.81 73 SER A O 1
ATOM 612 N N . ASN A 1 74 ? 14.919 -5.420 -4.406 1.00 96.50 74 ASN A N 1
ATOM 613 C CA . ASN A 1 74 ? 15.176 -4.175 -3.688 1.00 96.50 74 ASN A CA 1
ATOM 614 C C . ASN A 1 74 ? 13.950 -3.254 -3.686 1.00 96.50 74 ASN A C 1
ATOM 616 O O . ASN A 1 74 ? 13.550 -2.768 -2.627 1.00 96.50 74 ASN A O 1
ATOM 620 N N . VAL A 1 75 ? 13.320 -3.044 -4.846 1.00 95.62 75 VAL A N 1
ATOM 621 C CA . VAL A 1 75 ? 12.114 -2.208 -4.952 1.00 95.62 75 VAL A CA 1
ATOM 622 C C . VAL A 1 75 ? 10.950 -2.822 -4.171 1.00 95.62 75 VAL A C 1
ATOM 624 O O . VAL A 1 75 ? 10.258 -2.109 -3.447 1.00 95.62 75 VAL A O 1
ATOM 627 N N . TRP A 1 76 ? 10.767 -4.142 -4.240 1.00 94.25 76 TRP A N 1
ATOM 628 C CA . TRP A 1 76 ? 9.748 -4.852 -3.465 1.00 94.25 76 TRP A CA 1
ATOM 629 C C . TRP A 1 76 ? 9.975 -4.726 -1.951 1.00 94.25 76 TRP A C 1
ATOM 631 O O . TRP A 1 76 ? 9.036 -4.493 -1.188 1.00 94.25 76 TRP A O 1
ATOM 641 N N . SER A 1 77 ? 11.227 -4.820 -1.500 1.00 94.62 77 SER A N 1
ATOM 642 C CA . SER A 1 77 ? 11.595 -4.600 -0.099 1.00 94.62 77 SER A CA 1
ATOM 643 C C . SER A 1 77 ? 11.287 -3.167 0.354 1.00 94.62 77 SER A C 1
ATOM 645 O O . SER A 1 77 ? 10.694 -2.970 1.416 1.00 94.62 77 SER A O 1
ATOM 647 N N . ILE A 1 78 ? 11.598 -2.161 -0.474 1.00 96.56 78 ILE A N 1
ATOM 648 C CA . ILE A 1 78 ? 11.249 -0.755 -0.209 1.00 96.56 78 ILE A CA 1
ATOM 649 C C . ILE A 1 78 ? 9.731 -0.579 -0.098 1.00 96.56 78 ILE A C 1
ATOM 651 O O . ILE A 1 78 ? 9.267 0.041 0.861 1.00 96.56 78 ILE A O 1
ATOM 655 N N . PHE A 1 79 ? 8.965 -1.154 -1.028 1.00 95.56 79 PHE A N 1
ATOM 656 C CA . PHE A 1 79 ? 7.502 -1.146 -0.992 1.00 95.56 79 PHE A CA 1
ATOM 657 C C . PHE A 1 79 ? 6.970 -1.702 0.338 1.00 95.56 79 PHE A C 1
ATOM 659 O O . PHE A 1 79 ? 6.199 -1.025 1.021 1.00 95.56 79 PHE A O 1
ATOM 666 N N . LYS A 1 80 ? 7.449 -2.879 0.770 1.00 94.19 80 LYS A N 1
ATOM 667 C CA . LYS A 1 80 ? 7.043 -3.476 2.054 1.00 94.19 80 LYS A CA 1
ATOM 668 C C . LYS A 1 80 ? 7.421 -2.606 3.254 1.00 94.19 80 LYS A C 1
ATOM 670 O O . LYS A 1 80 ? 6.606 -2.431 4.153 1.00 94.19 80 LYS A O 1
ATOM 675 N N . ARG A 1 81 ? 8.625 -2.024 3.274 1.00 97.12 81 ARG A N 1
ATOM 676 C CA . ARG A 1 81 ? 9.041 -1.120 4.363 1.00 97.12 81 ARG A CA 1
ATOM 677 C C . ARG A 1 81 ? 8.153 0.118 4.462 1.00 97.12 81 ARG A C 1
ATOM 679 O O . ARG A 1 81 ? 7.833 0.538 5.569 1.00 97.12 81 ARG A O 1
ATOM 686 N N . LYS A 1 82 ? 7.738 0.687 3.326 1.00 97.31 82 LYS A N 1
ATOM 687 C CA . LYS A 1 82 ? 6.793 1.812 3.306 1.00 97.31 82 LYS A CA 1
ATOM 688 C C . LYS A 1 82 ? 5.428 1.410 3.857 1.00 97.31 82 LYS A C 1
ATOM 690 O O . LYS A 1 82 ? 4.904 2.141 4.684 1.00 97.31 82 LYS A O 1
ATOM 695 N N . MET A 1 83 ? 4.912 0.241 3.471 1.00 95.44 83 MET A N 1
ATOM 696 C CA . MET A 1 83 ? 3.662 -0.296 4.028 1.00 95.44 83 MET A CA 1
ATOM 697 C C . MET A 1 83 ? 3.727 -0.440 5.550 1.00 95.44 83 MET A C 1
ATOM 699 O O . MET A 1 83 ? 2.838 0.047 6.239 1.00 95.44 83 MET A O 1
ATOM 703 N N . ILE A 1 84 ? 4.800 -1.044 6.073 1.00 96.25 84 ILE A N 1
ATOM 704 C CA . ILE A 1 84 ? 4.998 -1.209 7.521 1.00 96.25 84 ILE A CA 1
ATOM 705 C C . ILE A 1 84 ? 5.005 0.154 8.212 1.00 96.25 84 ILE A C 1
ATOM 707 O O . ILE A 1 84 ? 4.235 0.374 9.139 1.00 96.25 84 ILE A O 1
ATOM 711 N N . ARG A 1 85 ? 5.820 1.096 7.720 1.00 97.69 85 ARG A N 1
ATOM 712 C CA . ARG A 1 85 ? 5.913 2.437 8.305 1.00 97.69 85 ARG A CA 1
ATOM 713 C C . ARG A 1 85 ? 4.568 3.164 8.289 1.00 97.69 85 ARG A C 1
ATOM 715 O O . ARG A 1 85 ? 4.193 3.728 9.307 1.00 97.69 85 ARG A O 1
ATOM 722 N N . SER A 1 86 ? 3.844 3.132 7.170 1.00 96.00 86 SER A N 1
ATOM 723 C CA . SER A 1 86 ? 2.512 3.735 7.059 1.00 96.00 86 SER A CA 1
ATOM 724 C C . SER A 1 86 ? 1.508 3.098 8.018 1.00 96.00 86 SER A C 1
ATOM 726 O O . SER A 1 86 ? 0.770 3.827 8.669 1.00 96.00 86 SER A O 1
ATOM 728 N N . GLY A 1 87 ? 1.512 1.769 8.159 1.00 94.19 87 GLY A N 1
ATOM 729 C CA . GLY A 1 87 ? 0.657 1.066 9.119 1.00 94.19 87 GLY A CA 1
ATOM 730 C C . GLY A 1 87 ? 0.970 1.443 10.568 1.00 94.19 87 GLY A C 1
ATOM 731 O O . GLY A 1 87 ? 0.058 1.732 11.337 1.00 94.19 87 GLY A O 1
ATOM 732 N N . THR A 1 88 ? 2.254 1.532 10.931 1.00 96.50 88 THR A N 1
ATOM 733 C CA . THR A 1 88 ? 2.670 2.025 12.252 1.00 96.50 88 THR A CA 1
ATOM 734 C C . THR A 1 88 ? 2.213 3.464 12.477 1.00 96.50 88 THR A C 1
AT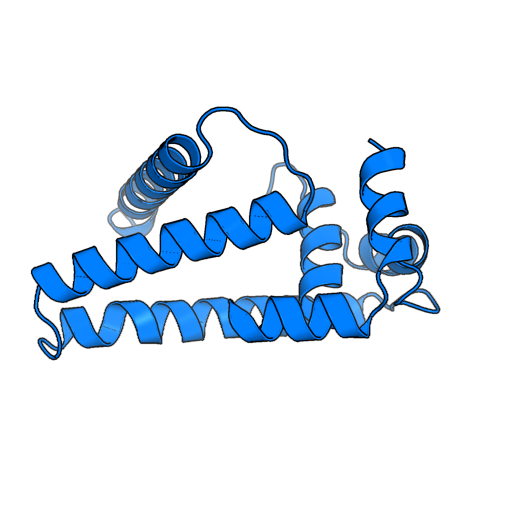OM 736 O O . THR A 1 88 ? 1.650 3.755 13.524 1.00 96.50 88 THR A O 1
ATOM 739 N N . THR A 1 89 ? 2.402 4.360 11.502 1.00 96.25 89 THR A N 1
ATOM 740 C CA . THR A 1 89 ? 1.950 5.759 11.591 1.00 96.25 89 THR A CA 1
ATOM 741 C C . THR A 1 89 ? 0.431 5.878 11.707 1.00 96.25 89 THR A C 1
ATOM 743 O O . THR A 1 89 ? -0.043 6.778 12.386 1.00 96.25 89 THR A O 1
ATOM 746 N N . PHE A 1 90 ? -0.319 4.978 11.075 1.00 94.00 90 PHE A N 1
ATOM 747 C CA . PHE A 1 90 ? -1.775 4.949 11.143 1.00 94.00 90 PHE A 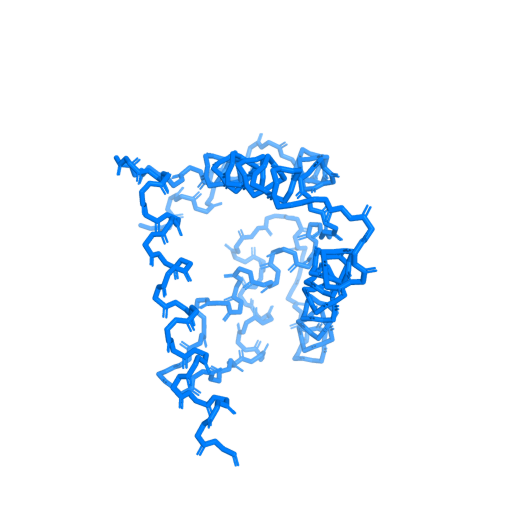CA 1
ATOM 748 C C . PHE A 1 90 ? -2.291 4.461 12.506 1.00 94.00 90 PHE A C 1
ATOM 750 O O . PHE A 1 90 ? -3.175 5.082 13.081 1.00 94.00 90 PHE A O 1
ATOM 757 N N . LEU A 1 91 ? -1.725 3.376 13.048 1.00 93.00 91 LEU A N 1
ATOM 758 C CA . LEU A 1 91 ? -2.229 2.755 14.280 1.00 93.00 91 LEU A CA 1
ATOM 759 C C . LEU A 1 91 ? -1.675 3.386 15.563 1.00 93.00 91 LEU A C 1
ATOM 761 O O . LEU A 1 91 ? -2.396 3.489 16.553 1.00 93.00 91 LEU A O 1
ATOM 765 N N . TYR A 1 92 ? -0.404 3.796 15.576 1.00 96.56 92 TYR A N 1
ATOM 766 C CA . TYR A 1 92 ? 0.266 4.274 16.790 1.00 96.56 92 TYR A CA 1
ATOM 767 C C . TYR A 1 92 ? -0.453 5.445 17.484 1.00 96.56 92 TYR A C 1
ATOM 769 O O . TYR A 1 92 ? -0.618 5.358 18.699 1.00 96.56 92 TYR A O 1
ATOM 777 N N . PRO A 1 93 ? -0.929 6.498 16.783 1.00 97.31 93 PRO A N 1
ATOM 778 C CA . PRO A 1 93 ? -1.611 7.618 17.433 1.00 97.31 93 PRO A CA 1
ATOM 779 C C . PRO A 1 93 ? -2.864 7.192 18.199 1.00 97.31 93 PRO A C 1
ATOM 781 O O . PRO A 1 93 ? -3.099 7.681 19.301 1.00 97.31 93 PRO A O 1
ATOM 784 N N . TYR A 1 94 ? -3.634 6.246 17.654 1.00 96.19 94 TYR A N 1
ATOM 785 C CA . TYR A 1 94 ? -4.819 5.716 18.323 1.00 96.19 94 TYR A CA 1
ATOM 786 C C . TYR A 1 94 ? -4.441 4.944 19.594 1.00 96.19 94 TYR A C 1
ATOM 788 O O . TYR A 1 94 ? -4.951 5.229 20.673 1.00 96.19 94 TYR A O 1
ATOM 796 N N . TYR A 1 95 ? -3.474 4.024 19.499 1.00 94.00 95 TYR A N 1
ATOM 797 C CA . TYR A 1 95 ? -3.012 3.248 20.659 1.00 94.00 95 TYR A CA 1
ATOM 798 C C . TYR A 1 95 ? -2.329 4.098 21.734 1.00 94.00 95 TYR A C 1
ATOM 800 O O . TYR A 1 95 ? -2.413 3.776 22.916 1.00 94.00 95 TYR A O 1
ATOM 808 N N . ALA A 1 96 ? -1.657 5.177 21.338 1.00 97.19 96 ALA A N 1
ATOM 809 C CA . ALA A 1 96 ? -1.022 6.116 22.254 1.00 97.19 96 ALA A CA 1
ATOM 810 C C . ALA A 1 96 ? -2.009 7.136 22.859 1.00 97.19 96 ALA A C 1
ATOM 812 O O . ALA A 1 96 ? -1.575 8.019 23.596 1.00 97.19 96 ALA A O 1
ATOM 813 N N . GLY A 1 97 ? -3.309 7.048 22.545 1.00 96.62 97 GLY A N 1
ATOM 814 C CA . GLY A 1 97 ? -4.340 7.960 23.051 1.00 96.62 97 GLY A CA 1
ATOM 815 C C . GLY A 1 97 ? -4.246 9.386 22.498 1.00 96.62 97 GLY A C 1
ATOM 816 O O . GLY A 1 97 ? -4.761 10.312 23.115 1.00 96.62 97 GLY 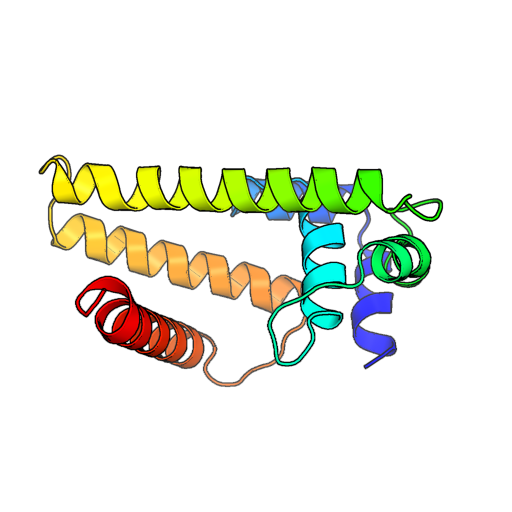A O 1
ATOM 817 N N . MET A 1 98 ? -3.566 9.579 21.362 1.00 98.00 98 MET A N 1
ATOM 818 C CA . MET A 1 98 ? -3.394 10.891 20.720 1.00 98.00 98 MET A CA 1
ATOM 819 C C . MET A 1 98 ? -4.617 11.313 19.906 1.00 98.00 98 MET A C 1
ATOM 821 O O . MET A 1 98 ? -4.801 12.503 19.675 1.00 98.00 98 MET A O 1
ATOM 825 N N . ILE A 1 99 ? -5.409 10.342 19.449 1.00 97.31 99 ILE A N 1
ATOM 826 C CA . ILE A 1 99 ? -6.666 10.559 18.730 1.00 97.31 99 ILE A CA 1
ATOM 827 C C . ILE A 1 99 ? -7.770 9.710 19.354 1.00 97.31 99 ILE A C 1
ATOM 829 O O . ILE A 1 99 ? -7.529 8.602 19.843 1.00 97.31 99 ILE A O 1
ATOM 833 N N . SER A 1 100 ? -8.983 10.240 19.323 1.00 97.56 100 SER A N 1
ATOM 834 C CA . SER A 1 100 ? -10.202 9.570 19.760 1.00 97.56 100 SER A CA 1
ATOM 835 C C . SER A 1 100 ? -10.611 8.437 18.814 1.00 97.56 100 SER A C 1
ATOM 837 O O . SER A 1 100 ? -10.101 8.274 17.700 1.00 97.56 100 SER A O 1
ATOM 839 N N . ARG A 1 101 ? -11.574 7.626 19.263 1.00 96.00 101 ARG A N 1
ATOM 840 C CA . ARG A 1 101 ? -12.197 6.600 18.422 1.00 96.00 101 ARG A CA 1
ATOM 841 C C . ARG A 1 101 ? -12.944 7.232 17.249 1.00 96.00 101 ARG A C 1
ATOM 843 O O . ARG A 1 101 ? -12.911 6.686 16.153 1.00 96.00 101 ARG A O 1
ATOM 850 N N . GLU A 1 102 ? -13.606 8.354 17.482 1.00 97.06 102 GLU A N 1
ATOM 851 C CA . GLU A 1 102 ? -14.380 9.092 16.489 1.00 97.06 102 GLU A CA 1
ATOM 852 C C . GLU A 1 102 ? -13.461 9.623 15.378 1.00 97.06 102 GLU A C 1
ATOM 854 O O . GLU A 1 102 ? -13.702 9.336 14.208 1.00 97.06 102 GLU A O 1
ATOM 859 N N . GLU A 1 103 ? -12.336 10.253 15.734 1.00 97.50 103 GLU A N 1
ATOM 860 C CA . GLU A 1 103 ? -11.315 10.687 14.765 1.00 97.50 103 GLU A CA 1
ATOM 861 C C . GLU A 1 103 ? -10.734 9.502 13.978 1.00 97.50 103 GLU A C 1
ATOM 863 O O . GLU A 1 103 ? -10.531 9.586 12.768 1.00 97.50 103 GLU A O 1
ATOM 868 N N . MET A 1 104 ? -10.503 8.360 14.635 1.00 95.69 104 MET A N 1
ATOM 869 C CA . MET A 1 104 ? -10.033 7.152 13.952 1.00 95.69 104 MET A CA 1
ATOM 870 C C . MET A 1 104 ? -11.044 6.643 12.911 1.00 95.69 104 MET A C 1
ATOM 872 O O . MET A 1 104 ? -10.645 6.214 11.826 1.00 95.69 104 MET A O 1
ATOM 876 N N . LEU A 1 105 ? -12.347 6.702 13.208 1.00 93.44 105 LEU A N 1
ATOM 877 C CA . LEU A 1 105 ? -13.400 6.329 12.258 1.00 93.44 105 LEU A CA 1
ATOM 878 C C . LEU A 1 105 ? -13.435 7.271 11.048 1.00 93.44 105 LEU A C 1
ATOM 880 O O . LEU A 1 105 ? -13.542 6.793 9.918 1.00 93.44 105 LEU A O 1
ATOM 884 N N . GLU A 1 106 ? -13.288 8.579 11.265 1.00 96.69 106 GLU A N 1
ATOM 885 C CA . GLU A 1 106 ? -13.209 9.570 10.184 1.00 96.69 106 GLU A CA 1
ATOM 886 C C . GLU A 1 106 ? -11.988 9.333 9.283 1.00 96.69 106 GLU A C 1
ATOM 888 O O . GLU A 1 106 ? -12.106 9.319 8.055 1.00 96.69 106 GLU A O 1
ATOM 893 N N . ILE A 1 107 ? -10.820 9.057 9.876 1.00 95.44 107 ILE A N 1
ATOM 894 C CA . ILE A 1 107 ? -9.603 8.734 9.120 1.00 95.44 107 ILE A CA 1
ATOM 895 C C . ILE A 1 107 ? -9.800 7.448 8.303 1.00 95.44 107 ILE A C 1
ATOM 897 O O . ILE A 1 107 ? -9.404 7.404 7.138 1.00 95.44 107 ILE A O 1
ATOM 901 N N . ILE A 1 108 ? -10.410 6.400 8.873 1.00 92.38 108 ILE A N 1
ATOM 902 C CA . ILE A 1 108 ? -10.695 5.150 8.146 1.00 92.38 108 ILE A CA 1
ATOM 903 C C . ILE A 1 108 ? -11.603 5.413 6.941 1.00 92.38 108 ILE A C 1
ATOM 905 O O . ILE A 1 108 ? -11.318 4.902 5.856 1.00 92.38 108 ILE A O 1
ATOM 909 N N . ALA A 1 109 ? -12.659 6.212 7.106 1.00 91.56 109 ALA A N 1
ATOM 910 C CA . ALA A 1 109 ? -13.565 6.557 6.013 1.00 91.56 109 ALA A CA 1
ATOM 911 C C . ALA A 1 109 ? -12.818 7.255 4.860 1.00 91.56 109 ALA A C 1
ATOM 913 O O . ALA A 1 109 ? -12.943 6.855 3.701 1.00 91.56 109 ALA A O 1
ATOM 914 N N . GLU A 1 110 ? -11.951 8.222 5.174 1.00 94.38 110 GLU A N 1
ATOM 915 C CA . GLU A 1 110 ? -11.124 8.904 4.170 1.00 94.38 110 GLU A CA 1
ATOM 916 C C . GLU A 1 110 ? -10.101 7.959 3.513 1.00 94.38 110 GLU A C 1
ATOM 918 O O . GLU A 1 110 ? -9.841 8.041 2.309 1.00 94.38 110 GLU A O 1
ATOM 923 N N . VAL A 1 111 ? -9.521 7.017 4.266 1.00 93.12 111 VAL A N 1
ATOM 924 C CA . VAL A 1 111 ? -8.642 5.979 3.703 1.00 93.12 111 VAL A CA 1
ATOM 925 C C . VAL A 1 111 ? -9.401 5.119 2.690 1.00 93.12 111 VAL A C 1
ATOM 927 O O . VAL A 1 111 ? -8.880 4.893 1.597 1.00 93.12 111 VAL A O 1
ATOM 930 N N . ILE A 1 112 ? -10.622 4.677 3.007 1.00 90.25 112 ILE A N 1
ATOM 931 C CA . ILE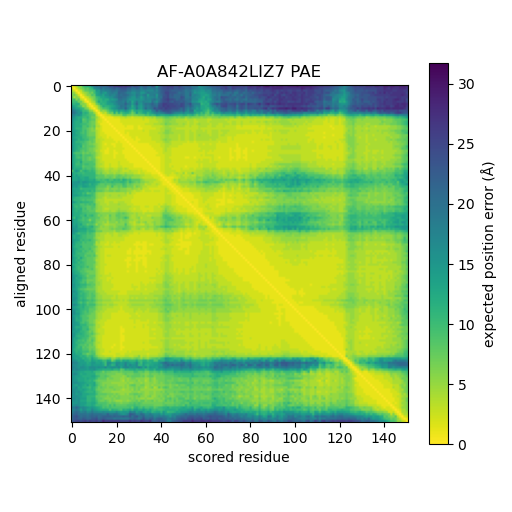 A 1 112 ? -11.462 3.875 2.102 1.00 90.25 112 ILE A CA 1
ATOM 932 C C . ILE A 1 112 ? -11.765 4.649 0.813 1.00 90.25 112 ILE A C 1
ATOM 934 O O . ILE A 1 112 ? -11.562 4.121 -0.284 1.00 90.25 112 ILE A O 1
ATOM 938 N N . GLU A 1 113 ? -12.150 5.920 0.920 1.00 91.81 113 GLU A N 1
ATOM 939 C CA . GLU A 1 113 ? -12.409 6.778 -0.241 1.00 91.81 113 GLU A CA 1
ATOM 940 C C . GLU A 1 113 ? -11.141 6.984 -1.096 1.00 91.81 113 GLU A C 1
ATOM 942 O O . GLU A 1 113 ? -11.177 6.944 -2.328 1.00 91.81 113 GLU A O 1
ATOM 947 N N . ASN A 1 114 ? -9.969 7.118 -0.474 1.00 93.56 114 ASN A N 1
ATOM 948 C CA . ASN A 1 114 ? -8.703 7.211 -1.202 1.00 93.56 114 ASN A CA 1
ATOM 949 C C . ASN A 1 114 ? -8.303 5.895 -1.888 1.00 93.56 114 ASN A C 1
ATOM 951 O O . ASN A 1 114 ? -7.776 5.920 -3.006 1.00 93.56 114 ASN A O 1
ATOM 955 N N . VAL A 1 115 ? -8.596 4.743 -1.276 1.00 90.50 115 VAL A N 1
ATOM 956 C CA . VAL A 1 115 ? -8.437 3.425 -1.912 1.00 90.50 115 VAL A CA 1
ATOM 957 C C . VAL A 1 115 ? -9.369 3.293 -3.116 1.00 90.50 115 VAL A C 1
ATOM 959 O O . VAL A 1 115 ? -8.925 2.854 -4.178 1.00 90.50 115 VAL A O 1
ATOM 962 N N . LYS A 1 116 ? -10.624 3.734 -3.004 1.00 87.94 116 LYS A N 1
ATOM 963 C CA . LYS A 1 116 ? -11.574 3.751 -4.122 1.00 87.94 116 LYS A CA 1
ATOM 964 C C . LYS A 1 116 ? -11.050 4.580 -5.294 1.00 87.94 116 LYS A C 1
ATOM 966 O O . LYS A 1 116 ? -10.964 4.057 -6.402 1.00 87.94 116 LYS A O 1
ATOM 971 N N . LYS A 1 117 ? -10.567 5.804 -5.053 1.00 89.69 117 LYS A N 1
ATOM 972 C CA . LYS A 1 117 ? -9.936 6.640 -6.096 1.00 89.69 117 LYS A CA 1
ATOM 973 C C . LYS A 1 117 ? -8.756 5.926 -6.770 1.00 89.69 117 LYS A C 1
ATOM 975 O O . LYS A 1 117 ? -8.576 6.042 -7.982 1.00 89.69 117 LYS A O 1
ATOM 980 N N . LEU A 1 118 ? -7.946 5.176 -6.014 1.00 88.81 118 LEU A N 1
ATOM 981 C CA . LEU A 1 118 ? -6.855 4.360 -6.567 1.00 88.81 118 LEU A CA 1
ATOM 982 C C . LEU A 1 118 ? -7.368 3.227 -7.465 1.00 88.81 118 LEU A C 1
ATOM 984 O O . LEU A 1 118 ? -6.791 2.999 -8.527 1.00 88.81 118 LEU A O 1
ATOM 988 N N . LEU A 1 119 ? -8.449 2.549 -7.081 1.00 85.00 119 LEU A N 1
ATOM 989 C CA . LEU A 1 119 ? -9.066 1.484 -7.878 1.00 85.00 119 LEU A CA 1
ATOM 990 C C . LEU A 1 119 ? -9.746 2.022 -9.146 1.00 85.00 119 LEU A C 1
ATOM 992 O O . LEU A 1 119 ? -9.569 1.453 -10.224 1.00 85.00 119 LEU A O 1
ATOM 996 N N . GLU A 1 120 ? -10.444 3.151 -9.048 1.00 83.69 120 GLU A N 1
ATOM 997 C CA . GLU A 1 120 ? -11.029 3.857 -10.193 1.00 83.69 120 GLU A CA 1
ATOM 998 C C . GLU A 1 120 ? -9.948 4.313 -11.177 1.00 83.69 120 GLU A C 1
ATOM 1000 O O . GLU A 1 120 ? -10.081 4.146 -12.391 1.00 83.69 120 GLU A O 1
ATOM 1005 N N . PHE A 1 121 ? -8.829 4.832 -10.663 1.00 82.75 121 PHE A N 1
ATOM 1006 C CA . PHE A 1 121 ? -7.672 5.179 -11.485 1.00 82.75 121 PHE A CA 1
ATOM 1007 C C . PHE A 1 121 ? -7.074 3.960 -12.200 1.00 82.75 121 PHE A C 1
ATOM 1009 O O . PHE A 1 121 ? -6.519 4.099 -13.290 1.00 82.75 121 PHE A O 1
ATOM 1016 N N . GLU A 1 122 ? -7.213 2.766 -11.620 1.00 77.38 122 GLU A N 1
ATOM 1017 C CA . GLU A 1 122 ? -6.837 1.504 -12.252 1.00 77.38 122 GLU A CA 1
ATOM 1018 C C . GLU A 1 122 ? -7.849 0.975 -13.287 1.00 77.38 122 GLU A C 1
ATOM 1020 O O . GLU A 1 122 ? -7.602 -0.086 -13.870 1.00 77.38 122 GLU A O 1
ATOM 1025 N N . GLU A 1 123 ? -8.963 1.675 -13.532 1.00 71.25 123 GLU A N 1
ATOM 1026 C CA . GLU A 1 123 ? -10.092 1.190 -14.346 1.00 71.25 123 GLU A CA 1
ATOM 1027 C C . GLU A 1 123 ? -10.577 -0.204 -13.875 1.00 71.25 123 GLU A C 1
ATOM 1029 O O . GLU A 1 123 ? -10.930 -1.097 -14.669 1.00 71.25 123 GLU A O 1
ATOM 1034 N N . ARG A 1 124 ? -10.531 -0.435 -12.554 1.00 65.12 124 ARG A N 1
ATOM 1035 C CA . ARG A 1 124 ? -11.181 -1.582 -11.920 1.00 65.12 124 ARG A CA 1
ATOM 1036 C C . ARG A 1 124 ? -12.654 -1.245 -11.724 1.00 65.12 124 ARG A C 1
ATOM 1038 O O . ARG A 1 124 ? -13.025 -0.603 -10.753 1.00 65.12 124 ARG A O 1
ATOM 1045 N N . ASP A 1 125 ? -13.461 -1.694 -12.679 1.00 54.56 125 ASP A N 1
ATOM 1046 C CA . ASP A 1 125 ? -14.917 -1.684 -12.570 1.00 54.56 125 ASP A CA 1
ATOM 1047 C C . ASP A 1 125 ? -15.341 -2.706 -11.509 1.00 54.56 125 ASP A C 1
ATOM 1049 O O . ASP A 1 125 ? -14.944 -3.874 -11.580 1.00 54.56 125 ASP A O 1
ATOM 1053 N N . GLY A 1 126 ? -16.128 -2.260 -10.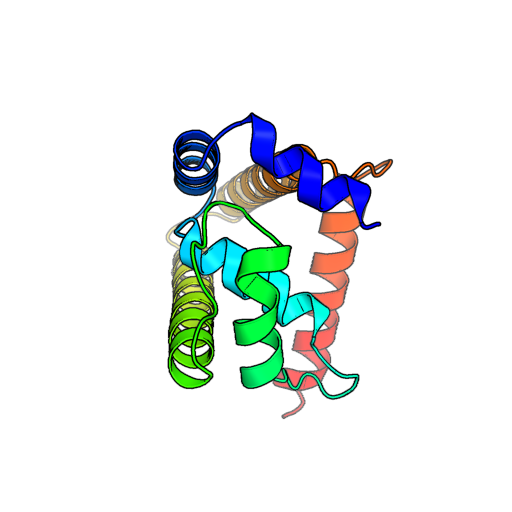538 1.00 58.81 126 GLY A N 1
ATOM 1054 C CA . GLY A 1 126 ? -16.783 -3.096 -9.544 1.00 58.81 126 GLY A CA 1
ATOM 1055 C C . GLY A 1 126 ? -18.029 -2.374 -9.056 1.00 58.81 126 GLY A C 1
ATOM 1056 O O . GLY A 1 126 ? -17.962 -1.198 -8.697 1.00 58.81 126 GLY A O 1
ATOM 1057 N N . GLU A 1 127 ? -19.170 -3.054 -9.079 1.00 62.62 127 GLU A N 1
ATOM 1058 C CA . GLU A 1 127 ? -20.324 -2.604 -8.309 1.00 62.62 127 GLU A CA 1
ATOM 1059 C C . GLU A 1 127 ? -19.948 -2.764 -6.829 1.00 62.62 127 GLU A C 1
ATOM 1061 O O . GLU A 1 127 ? -19.476 -3.822 -6.426 1.00 62.62 127 GLU A O 1
ATOM 1066 N N . ASN A 1 128 ? -20.102 -1.703 -6.034 1.00 77.00 128 ASN A N 1
ATOM 1067 C CA . ASN A 1 128 ? -19.905 -1.734 -4.581 1.00 77.00 128 ASN A CA 1
ATOM 1068 C C . ASN A 1 128 ? -18.452 -1.892 -4.054 1.00 77.00 128 ASN A C 1
ATOM 1070 O O . ASN A 1 128 ? -18.179 -2.634 -3.112 1.00 77.00 128 ASN A O 1
ATOM 1074 N N . ILE A 1 129 ? -17.505 -1.130 -4.626 1.00 78.00 129 ILE A N 1
ATOM 1075 C CA . ILE A 1 129 ? -16.084 -1.089 -4.201 1.00 78.00 129 ILE A CA 1
ATOM 1076 C C . ILE A 1 129 ? -15.913 -0.875 -2.685 1.00 78.00 129 ILE A C 1
ATOM 1078 O O . ILE A 1 129 ? -14.989 -1.422 -2.085 1.00 78.00 129 ILE A O 1
ATOM 1082 N N . GLU A 1 130 ? -16.771 -0.066 -2.067 1.00 77.56 130 GLU A N 1
ATOM 1083 C CA . GLU A 1 130 ? -16.685 0.253 -0.642 1.00 77.56 130 GLU A CA 1
ATOM 1084 C C . GLU A 1 130 ? -16.973 -0.966 0.246 1.00 77.56 130 GLU A C 1
ATOM 1086 O O . GLU A 1 130 ? -16.159 -1.297 1.111 1.00 77.56 130 GLU A O 1
ATOM 1091 N N . GLU A 1 131 ? -18.072 -1.680 -0.015 1.00 82.38 131 GLU A N 1
ATOM 1092 C CA . GLU A 1 131 ? -18.406 -2.925 0.686 1.00 82.38 131 GLU A CA 1
ATOM 1093 C C . GLU A 1 131 ? -17.322 -3.992 0.496 1.00 82.38 131 GLU A C 1
ATOM 1095 O O . GLU A 1 131 ? -16.952 -4.685 1.447 1.00 82.38 131 GLU A O 1
ATOM 1100 N N . ASP A 1 132 ? -16.749 -4.091 -0.706 1.00 82.88 132 ASP A N 1
ATOM 1101 C CA . ASP A 1 132 ? -15.644 -5.009 -0.984 1.00 82.88 132 ASP A CA 1
ATOM 1102 C C . ASP A 1 132 ? -14.393 -4.679 -0.156 1.00 82.88 132 ASP A C 1
ATOM 1104 O O . ASP A 1 132 ? -13.768 -5.584 0.405 1.00 82.88 132 ASP A O 1
ATOM 1108 N N . ILE A 1 133 ? -14.027 -3.395 -0.042 1.00 83.56 133 ILE A N 1
ATOM 1109 C CA . ILE A 1 133 ? -12.898 -2.957 0.794 1.00 83.56 133 ILE A CA 1
ATOM 1110 C C . ILE A 1 133 ? -13.159 -3.322 2.256 1.00 83.56 133 ILE A C 1
ATOM 1112 O O . ILE A 1 133 ? -12.286 -3.898 2.908 1.00 83.56 133 ILE A O 1
ATOM 1116 N N . GLN A 1 134 ? -14.354 -3.025 2.768 1.00 82.38 134 GLN A N 1
ATOM 1117 C CA . GLN A 1 134 ? -14.717 -3.326 4.152 1.00 82.38 134 GLN A CA 1
ATOM 1118 C C . GLN A 1 134 ? -14.688 -4.833 4.434 1.00 82.38 134 GLN A C 1
ATOM 1120 O O . GLN A 1 134 ? -14.119 -5.255 5.445 1.00 82.38 134 GLN A O 1
ATOM 1125 N N . ARG A 1 135 ? -15.229 -5.657 3.524 1.00 86.75 135 ARG A N 1
ATOM 1126 C CA . ARG A 1 135 ? -15.200 -7.122 3.635 1.00 86.75 135 ARG A CA 1
ATOM 1127 C C . ARG A 1 135 ? -13.768 -7.646 3.690 1.00 86.75 135 ARG A C 1
ATOM 1129 O O . ARG A 1 135 ? -13.440 -8.400 4.603 1.00 86.75 135 ARG A O 1
ATOM 1136 N N . ILE A 1 136 ? -12.908 -7.200 2.773 1.00 84.56 136 ILE A N 1
ATOM 1137 C CA . ILE A 1 136 ? -11.495 -7.605 2.725 1.00 84.56 136 ILE A CA 1
ATOM 1138 C C . ILE A 1 136 ? -10.766 -7.199 4.012 1.00 84.56 136 ILE A C 1
ATOM 1140 O O . ILE A 1 136 ? -10.019 -7.997 4.574 1.00 84.56 136 ILE A O 1
ATOM 1144 N N . LEU A 1 137 ? -10.981 -5.978 4.511 1.00 83.94 137 LEU A N 1
ATOM 1145 C CA . LEU A 1 137 ? -10.369 -5.527 5.765 1.00 83.94 137 LEU A CA 1
ATOM 1146 C C . LEU A 1 137 ? -10.812 -6.392 6.951 1.00 83.94 137 LEU A C 1
ATOM 1148 O O . LEU A 1 137 ? -9.975 -6.804 7.754 1.00 83.94 137 LEU A O 1
ATOM 1152 N N . ALA A 1 138 ? -12.105 -6.707 7.045 1.00 87.38 138 ALA A N 1
ATOM 1153 C CA . ALA A 1 138 ? -12.634 -7.563 8.100 1.00 87.38 138 ALA A CA 1
ATOM 1154 C C . ALA A 1 138 ? -12.071 -8.992 8.026 1.00 87.38 138 ALA A C 1
ATOM 1156 O O . ALA A 1 138 ? -11.708 -9.559 9.056 1.00 87.38 138 ALA A O 1
ATOM 1157 N N . GLU A 1 139 ? -11.975 -9.571 6.828 1.00 89.06 139 GLU A N 1
ATOM 1158 C CA . GLU A 1 139 ? -11.377 -10.893 6.603 1.00 89.06 139 GLU A CA 1
ATOM 1159 C C . GLU A 1 139 ? -9.906 -10.927 7.023 1.00 89.06 139 GLU A C 1
ATOM 1161 O O . GLU A 1 139 ? -9.520 -11.785 7.817 1.00 89.06 139 GLU A O 1
ATOM 1166 N N . ILE A 1 140 ? -9.111 -9.947 6.584 1.00 85.38 140 ILE A N 1
ATOM 1167 C CA . ILE A 1 140 ? -7.690 -9.846 6.940 1.00 85.38 140 ILE A CA 1
ATOM 1168 C C . ILE A 1 140 ? -7.516 -9.720 8.456 1.00 85.38 140 ILE A C 1
ATOM 1170 O O . ILE A 1 140 ? -6.682 -10.410 9.036 1.00 85.38 140 ILE A O 1
ATOM 1174 N N . LEU A 1 141 ? -8.301 -8.870 9.124 1.00 85.50 141 LEU A N 1
ATOM 1175 C CA . LEU A 1 141 ? -8.210 -8.713 10.579 1.00 85.50 141 LEU A CA 1
ATOM 1176 C C . LEU A 1 141 ? -8.589 -10.003 11.322 1.00 85.50 141 LEU A C 1
ATOM 1178 O O . LEU A 1 141 ? -7.953 -10.351 12.317 1.00 85.50 141 LEU A O 1
ATOM 1182 N N . ARG A 1 142 ? -9.587 -10.748 10.827 1.00 87.25 142 ARG A N 1
ATOM 1183 C CA . ARG A 1 142 ? -9.935 -12.069 11.374 1.00 87.25 142 ARG A CA 1
ATOM 1184 C C . ARG A 1 142 ? -8.800 -13.074 11.190 1.00 87.25 142 ARG A C 1
ATOM 1186 O O . ARG A 1 142 ? -8.513 -13.827 12.115 1.00 87.25 142 ARG A O 1
ATOM 1193 N N . GLU A 1 143 ? -8.154 -13.096 10.027 1.00 84.56 143 GLU A N 1
ATOM 1194 C CA . GLU A 1 143 ? -6.997 -13.960 9.762 1.00 84.56 143 GLU A CA 1
ATOM 1195 C C . GLU A 1 143 ? -5.807 -13.618 10.650 1.00 84.56 143 GLU A C 1
ATOM 1197 O O . GLU A 1 143 ? -5.244 -14.512 11.273 1.00 84.56 143 GLU A O 1
ATOM 1202 N N . VAL A 1 144 ? -5.487 -12.333 10.793 1.00 81.56 144 VAL A N 1
ATOM 1203 C CA . VAL A 1 144 ? -4.441 -11.857 11.704 1.00 81.56 144 VAL A CA 1
ATOM 1204 C C . VAL A 1 144 ? -4.706 -12.320 13.136 1.00 81.56 144 VAL A C 1
ATOM 1206 O O . VAL A 1 144 ? -3.796 -12.826 13.785 1.00 81.56 144 VAL A O 1
ATOM 1209 N N . ASN A 1 145 ? -5.948 -12.224 13.619 1.00 78.25 145 ASN A N 1
ATOM 1210 C CA . ASN A 1 14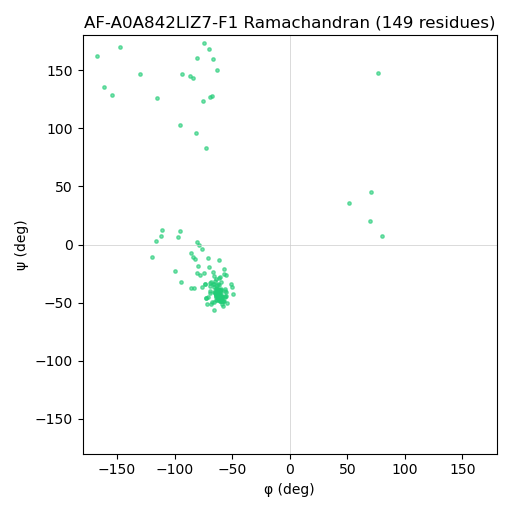5 ? -6.301 -12.727 14.948 1.00 78.25 145 ASN A CA 1
ATOM 1211 C C . ASN A 1 145 ? -6.119 -14.249 15.076 1.00 78.25 145 ASN A C 1
ATOM 1213 O O . ASN A 1 145 ? -5.737 -14.726 16.141 1.00 78.25 145 ASN A O 1
ATOM 1217 N N . ARG A 1 146 ? -6.366 -15.025 14.013 1.00 81.88 146 ARG A N 1
ATOM 1218 C CA . ARG A 1 146 ? -6.125 -16.477 14.031 1.00 81.88 146 ARG A CA 1
ATOM 1219 C C . ARG A 1 146 ? -4.636 -16.812 14.039 1.00 81.88 146 ARG A C 1
ATOM 1221 O O . ARG A 1 146 ? -4.228 -17.649 14.825 1.00 81.88 146 ARG A O 1
ATOM 1228 N N . GLU A 1 147 ? -3.842 -16.152 13.205 1.00 77.75 147 GLU A N 1
ATOM 1229 C CA . GLU A 1 147 ? -2.431 -16.497 12.989 1.00 77.75 147 GLU A CA 1
ATOM 1230 C C . GLU A 1 147 ? -1.491 -15.909 14.052 1.00 77.75 147 GLU A C 1
ATOM 1232 O O . GLU A 1 147 ? -0.537 -16.567 14.445 1.00 77.75 147 GLU A O 1
ATOM 1237 N N . ILE A 1 148 ? -1.743 -14.680 14.523 1.00 67.19 148 ILE A N 1
ATOM 1238 C CA . ILE A 1 148 ? -0.820 -13.946 15.412 1.00 67.19 148 ILE A CA 1
ATOM 1239 C C . ILE A 1 148 ? -1.161 -14.131 16.895 1.00 67.19 148 ILE A C 1
ATOM 1241 O O . ILE A 1 148 ? -0.263 -14.133 17.728 1.00 67.19 148 ILE A O 1
ATOM 1245 N N . LEU A 1 149 ? -2.438 -14.285 17.261 1.00 57.16 149 LEU A N 1
ATOM 1246 C CA . LEU A 1 149 ? -2.815 -14.482 18.673 1.00 57.16 149 LEU A CA 1
ATOM 1247 C C . LEU A 1 149 ? -2.743 -15.951 19.119 1.00 57.16 149 LEU A C 1
ATOM 1249 O O . LEU A 1 149 ? -2.916 -16.228 20.302 1.00 57.16 149 LEU A O 1
ATOM 1253 N N . HIS A 1 150 ? -2.506 -16.880 18.187 1.00 53.88 150 HIS A N 1
ATOM 1254 C CA . HIS A 1 150 ? -2.343 -18.313 18.467 1.00 53.88 150 HIS A CA 1
ATOM 1255 C C . HIS A 1 150 ? -0.904 -18.807 18.208 1.00 53.88 150 HIS A C 1
ATOM 1257 O O . HIS A 1 150 ? -0.662 -20.013 18.263 1.00 53.88 150 HIS A O 1
ATOM 1263 N N . SER A 1 151 ? 0.032 -17.890 17.929 1.00 46.00 151 SER A N 1
ATOM 1264 C CA . SER A 1 151 ? 1.483 -18.124 17.837 1.00 46.00 151 SER A CA 1
ATOM 1265 C C . SER A 1 151 ? 2.196 -17.621 19.084 1.00 46.00 151 SER A C 1
ATOM 1267 O O . SER A 1 151 ? 3.092 -18.334 19.580 1.00 46.00 151 SER A O 1
#

Nearest PDB structures (foldseek):
  6wgf-assembly1_5  TM=2.040E-01  e=9.604E+00  Saccharomyces cerevisiae
  6wgg-assembly1_5  TM=2.040E-01  e=9.604E+00  Saccharomyces cerevisiae

Mean predicted aligned error: 6.95 Å

Foldseek 3Di:
DLPLLVVLAVPDLVVQQVLCVVQHPDGPVLVLLVVLQVVQQDPVRDGPLQVSQQCSVVRYPVDVGGDHSVVSVVSPVVSVVRVVVVVCVLVVCVVVVVDDPVVNVVVVVVNLVSVVVVCVSSVNDDDCSSVVVVVVVVVVVVVCCVPVVVD

Solvent-accessible surface area (backbone atoms only — not comparable to full-atom values): 8614 Å² total; per-residue (Å²): 116,80,68,65,54,63,60,62,61,85,63,47,71,67,48,53,36,56,52,36,56,74,72,45,94,51,50,54,70,39,50,52,52,47,61,46,42,64,74,45,43,45,100,85,70,49,58,58,40,49,64,42,11,61,46,42,38,82,59,34,84,82,40,89,55,60,43,51,39,65,56,39,49,52,40,48,49,51,47,52,52,51,52,52,51,52,50,48,66,65,49,45,42,49,78,70,66,73,45,55,72,65,57,51,50,54,52,50,52,52,50,52,54,46,51,48,55,54,37,54,73,64,70,56,86,62,91,59,59,66,60,52,52,52,50,51,52,53,51,52,53,54,48,47,53,58,60,63,75,73,105

Secondary structure (DSSP, 8-state):
-HHHHHHGGGG-HHHHHHHHHHH-S--HHHHHHHHHHHHTB-TTS-B-HHHHHHHHHHH-TTS-SPPPHHHHHHHHHHHHHHHHHHHHHHHHHHHTTSS-HHHHHHHHHHHHHHHHHHHHHTT---TTHHHHHHHHHHHHHHHHHHHHTT-

Radius of gyration: 17.3 Å; Cα contacts (8 Å, |Δi|>4): 106; chains: 1; bounding box: 38×33×46 Å

Sequence (151 aa):
MKKKFRKFEKKGSSKLTRFLKRYTHFTAREWIVARVCSKMRDERGRIAMKDAGERLPEITEIVKGPYSRQEVSNVWSIFKRKMIRSGTTFLYPYYAGMISREEMLEIIAEVIENVKKLLEFEERDGENIEEDIQRILAEILREVNREILHS

pLDDT: mean 83.8, std 14.86, range [35.97, 98.0]